Protein AF-A0A836WG53-F1 (afdb_monomer_lite)

pLDDT: mean 70.21, std 15.96, range [35.78, 92.94]

Foldseek 3Di:
DDDVLVLLLVLLVCQVVDPVCQVCVVVLCVVLVVVVFDDDHSVSVSVSLVVCSVVDDDPSSVVSSVSRDPSVVSVVVVVVVVVVVVVPDDPVRVVVVVVVVVVVLCPDPDVRPVVSVVVVVVVCVVPVVVVVPPDD

Structure (mmCIF, N/CA/C/O backbone):
data_AF-A0A836WG53-F1
#
_entry.id   AF-A0A836WG53-F1
#
loop_
_atom_site.group_PDB
_atom_site.id
_atom_site.type_symbol
_atom_site.label_atom_id
_atom_site.label_alt_id
_atom_site.label_comp_id
_atom_site.label_asym_id
_atom_site.label_entity_id
_atom_site.label_seq_id
_atom_site.pdbx_PDB_ins_code
_atom_site.Cartn_x
_atom_site.Cartn_y
_atom_site.Cartn_z
_atom_site.occupancy
_atom_site.B_iso_or_equiv
_atom_site.auth_seq_id
_atom_site.auth_comp_id
_atom_site.auth_asym_id
_atom_site.auth_atom_id
_atom_site.pdbx_PDB_model_num
ATOM 1 N N . MET A 1 1 ? 20.396 -0.822 -6.540 1.00 35.78 1 MET A N 1
ATOM 2 C CA . MET A 1 1 ? 19.125 -1.225 -7.173 1.00 35.78 1 MET A CA 1
ATOM 3 C C . MET A 1 1 ? 18.126 -1.420 -6.042 1.00 35.78 1 MET A C 1
ATOM 5 O O . MET A 1 1 ? 18.306 -2.350 -5.271 1.00 35.78 1 MET A O 1
ATOM 9 N N . ILE A 1 2 ? 17.198 -0.483 -5.826 1.00 44.75 2 ILE A N 1
ATOM 10 C CA . ILE A 1 2 ? 16.180 -0.635 -4.774 1.00 44.75 2 ILE A CA 1
ATOM 11 C C . ILE A 1 2 ? 15.059 -1.474 -5.378 1.00 44.75 2 ILE A C 1
ATOM 13 O O . ILE A 1 2 ? 14.436 -1.079 -6.360 1.00 44.75 2 ILE A O 1
ATOM 17 N N . PHE A 1 3 ? 14.879 -2.672 -4.834 1.00 65.75 3 PHE A N 1
ATOM 18 C CA . PHE A 1 3 ? 13.818 -3.591 -5.220 1.00 65.75 3 PHE A CA 1
ATOM 19 C C . PHE A 1 3 ? 12.503 -3.083 -4.623 1.00 65.75 3 PHE A C 1
ATOM 21 O O . PHE A 1 3 ? 12.497 -2.662 -3.470 1.00 65.75 3 PHE A O 1
ATOM 28 N N . LEU A 1 4 ? 11.392 -3.134 -5.367 1.00 69.12 4 LEU A N 1
ATOM 29 C CA . LEU A 1 4 ? 10.054 -2.758 -4.871 1.00 69.12 4 LEU A CA 1
ATOM 30 C C . LEU A 1 4 ? 9.734 -3.364 -3.492 1.00 69.12 4 LEU A C 1
ATOM 32 O O . LEU A 1 4 ? 9.094 -2.717 -2.673 1.00 69.12 4 LEU A O 1
ATOM 36 N N . ASN A 1 5 ? 10.265 -4.551 -3.200 1.00 75.75 5 ASN A N 1
ATOM 37 C CA . ASN A 1 5 ? 10.162 -5.203 -1.896 1.00 75.75 5 ASN A CA 1
ATOM 38 C C . ASN A 1 5 ? 10.722 -4.360 -0.741 1.00 75.75 5 ASN A C 1
ATOM 40 O O . ASN A 1 5 ? 10.133 -4.353 0.332 1.00 75.75 5 ASN A O 1
ATOM 44 N N . GLN A 1 6 ? 11.815 -3.621 -0.953 1.00 78.62 6 GLN A N 1
ATOM 45 C CA . GLN A 1 6 ? 12.353 -2.705 0.053 1.00 78.62 6 GLN A CA 1
ATOM 46 C C . GLN A 1 6 ? 11.394 -1.540 0.297 1.00 78.62 6 GLN A C 1
ATOM 48 O O . GLN A 1 6 ? 11.173 -1.168 1.438 1.00 78.62 6 GLN A O 1
ATOM 53 N N . ILE A 1 7 ? 10.767 -1.008 -0.755 1.00 79.94 7 ILE A N 1
ATOM 54 C CA . ILE A 1 7 ? 9.775 0.067 -0.618 1.00 79.94 7 ILE A CA 1
ATOM 55 C C . ILE A 1 7 ? 8.549 -0.435 0.146 1.00 79.94 7 ILE A C 1
ATOM 57 O O . ILE A 1 7 ? 8.053 0.254 1.029 1.00 79.94 7 ILE A O 1
ATOM 61 N N . TYR A 1 8 ? 8.071 -1.642 -0.156 1.00 83.25 8 TYR A N 1
ATOM 62 C CA . TYR A 1 8 ? 6.969 -2.254 0.585 1.00 83.25 8 TYR A CA 1
ATOM 63 C C . TYR A 1 8 ? 7.334 -2.514 2.045 1.00 83.25 8 TYR A C 1
ATOM 65 O O . TYR A 1 8 ? 6.522 -2.236 2.923 1.00 83.25 8 TYR A O 1
ATOM 73 N N . SER A 1 9 ? 8.559 -2.973 2.306 1.00 86.75 9 SER A N 1
ATOM 74 C CA . SER A 1 9 ? 9.077 -3.126 3.664 1.00 86.75 9 SER A CA 1
ATOM 75 C C . SER A 1 9 ? 9.108 -1.786 4.401 1.00 86.75 9 SER A C 1
ATOM 77 O O . SER A 1 9 ? 8.592 -1.707 5.507 1.00 86.75 9 SER A O 1
ATOM 79 N N . ASP A 1 10 ? 9.641 -0.726 3.789 1.00 86.81 10 ASP A N 1
ATOM 80 C CA . ASP A 1 10 ? 9.689 0.616 4.382 1.00 86.81 10 ASP A CA 1
ATOM 81 C C . ASP A 1 10 ? 8.276 1.135 4.700 1.00 86.81 10 ASP A C 1
ATOM 83 O O . ASP A 1 10 ? 8.032 1.653 5.787 1.00 86.81 10 ASP A O 1
ATOM 87 N N . ILE A 1 11 ? 7.319 0.947 3.781 1.00 87.06 11 ILE A N 1
ATOM 88 C CA . ILE A 1 11 ? 5.914 1.316 4.007 1.00 87.06 11 ILE A CA 1
ATOM 89 C C . ILE A 1 11 ? 5.361 0.587 5.234 1.00 87.06 11 ILE A C 1
ATOM 91 O O . ILE A 1 11 ? 4.694 1.224 6.044 1.00 87.06 11 ILE A O 1
ATOM 95 N N . ILE A 1 12 ? 5.628 -0.718 5.374 1.00 91.00 12 ILE A N 1
ATOM 96 C CA . ILE A 1 12 ? 5.180 -1.521 6.520 1.00 91.00 12 ILE A CA 1
ATOM 97 C C . ILE A 1 12 ? 5.798 -1.002 7.820 1.00 91.00 12 ILE A C 1
ATOM 99 O O . ILE A 1 12 ? 5.082 -0.822 8.803 1.00 91.00 12 ILE A O 1
ATOM 103 N N . GLU A 1 13 ? 7.103 -0.737 7.838 1.00 91.62 13 GLU A N 1
ATOM 104 C CA . GLU A 1 13 ? 7.796 -0.265 9.041 1.00 91.62 13 GLU A CA 1
ATOM 105 C C . GLU A 1 13 ? 7.261 1.072 9.545 1.00 91.62 13 GLU A C 1
ATOM 107 O O . GLU A 1 13 ? 7.060 1.256 10.749 1.00 91.62 13 GLU A O 1
ATOM 112 N N . GLU A 1 14 ? 6.956 1.966 8.611 1.00 90.31 14 GLU A N 1
ATOM 113 C CA . GLU A 1 14 ? 6.484 3.315 8.889 1.00 90.31 14 GLU A CA 1
ATOM 114 C C . GLU A 1 14 ? 4.961 3.382 9.161 1.00 90.31 14 GLU A C 1
ATOM 116 O O . GLU A 1 14 ? 4.447 4.462 9.455 1.00 90.31 14 GLU A O 1
ATOM 121 N N . ILE A 1 15 ? 4.221 2.256 9.123 1.00 89.81 15 ILE A N 1
ATOM 122 C CA . ILE A 1 15 ? 2.781 2.197 9.476 1.00 89.81 15 ILE A CA 1
ATOM 123 C C . ILE A 1 15 ? 2.539 2.799 10.861 1.00 89.81 15 ILE A C 1
ATOM 125 O O . ILE A 1 15 ? 1.638 3.614 11.034 1.00 89.81 15 ILE A O 1
ATOM 129 N N . SER A 1 16 ? 3.353 2.415 11.848 1.00 88.56 16 SER A N 1
ATOM 130 C CA . SER A 1 16 ? 3.202 2.870 13.236 1.00 88.56 16 SER A CA 1
ATOM 131 C C . SER A 1 16 ? 3.562 4.343 13.447 1.00 88.56 16 SER A C 1
ATOM 133 O O . SER A 1 16 ? 3.317 4.878 14.521 1.00 88.56 16 SER A O 1
ATOM 135 N N . GLU A 1 17 ? 4.159 4.994 12.449 1.00 89.19 17 GLU A N 1
ATOM 136 C CA . GLU A 1 17 ? 4.559 6.404 12.501 1.00 89.19 17 GLU A CA 1
ATOM 137 C C . GLU A 1 17 ? 3.521 7.324 11.835 1.00 89.19 17 GLU A C 1
ATOM 139 O O . GLU A 1 17 ? 3.624 8.554 11.888 1.00 89.19 17 GLU A O 1
ATOM 144 N N . ASP A 1 18 ? 2.505 6.742 11.192 1.00 86.00 18 ASP A N 1
ATOM 145 C CA . ASP A 1 18 ? 1.444 7.480 10.527 1.00 86.00 18 ASP A CA 1
ATOM 146 C C . ASP A 1 18 ? 0.396 7.983 11.530 1.00 86.00 18 ASP A C 1
ATOM 148 O O . ASP A 1 18 ? -0.539 7.275 11.899 1.00 86.00 18 ASP A O 1
ATOM 152 N N . LYS A 1 19 ? 0.521 9.255 11.922 1.00 86.94 19 LYS A N 1
ATOM 153 C CA . LYS A 1 19 ? -0.444 9.931 12.803 1.00 86.94 19 LYS A CA 1
ATOM 154 C C . LYS A 1 19 ? -1.864 9.978 12.233 1.00 86.94 19 LYS A C 1
ATOM 156 O O . LYS A 1 19 ? -2.817 9.963 13.003 1.00 86.94 19 LYS A O 1
ATOM 161 N N . ASP A 1 20 ? -2.018 10.065 10.911 1.00 84.62 20 ASP A N 1
ATOM 162 C CA . ASP A 1 20 ? -3.336 10.077 10.260 1.00 84.62 20 ASP A CA 1
ATOM 163 C C . ASP A 1 20 ? -3.977 8.689 10.366 1.00 84.62 20 ASP A C 1
ATOM 165 O O . ASP A 1 20 ? -5.154 8.564 10.707 1.00 84.62 20 ASP A O 1
ATOM 169 N N . LEU A 1 21 ? -3.181 7.637 10.159 1.00 86.38 21 LEU A N 1
ATOM 170 C CA . LEU A 1 21 ? -3.616 6.256 10.354 1.00 86.38 21 LEU A CA 1
ATOM 171 C C . LEU A 1 21 ? -3.926 5.950 11.821 1.00 86.38 21 LEU A C 1
ATOM 173 O O . LEU A 1 21 ? -4.912 5.278 12.093 1.00 86.38 21 LEU A O 1
ATOM 177 N N . GLU A 1 22 ? -3.127 6.450 12.763 1.00 89.12 22 GLU A N 1
ATOM 178 C CA . GLU A 1 22 ? -3.368 6.289 14.201 1.00 89.12 22 GLU A CA 1
ATOM 179 C C . GLU A 1 22 ? -4.688 6.952 14.622 1.00 89.12 22 GLU A C 1
ATOM 181 O O . GLU A 1 22 ? -5.524 6.325 15.271 1.00 89.12 22 GLU A O 1
ATOM 186 N N . GLN A 1 23 ? -4.929 8.190 14.178 1.00 88.81 23 GLN A N 1
ATOM 187 C CA . GLN A 1 23 ? -6.172 8.920 14.453 1.00 88.81 23 GLN A CA 1
ATOM 188 C C . GLN A 1 23 ? -7.399 8.262 13.814 1.00 88.81 23 GLN A C 1
ATOM 190 O O . GLN A 1 23 ? -8.493 8.308 14.376 1.00 88.81 23 GLN A O 1
ATOM 195 N N . ASN A 1 24 ? -7.222 7.629 12.653 1.00 87.88 24 ASN A N 1
ATOM 196 C CA . ASN A 1 24 ? -8.293 6.997 11.886 1.00 87.88 24 ASN A CA 1
ATOM 197 C C . ASN A 1 24 ? -8.223 5.463 11.915 1.00 87.88 24 ASN A C 1
ATOM 199 O O . ASN A 1 24 ? -8.753 4.805 11.013 1.00 87.88 24 ASN A O 1
ATOM 203 N N . PHE A 1 25 ? -7.601 4.881 12.946 1.00 88.69 25 PHE A N 1
ATOM 204 C CA . PHE A 1 25 ? -7.244 3.461 12.974 1.00 88.69 25 PHE A CA 1
ATOM 205 C C . PHE A 1 25 ? -8.449 2.551 12.734 1.00 88.69 25 PHE A C 1
ATOM 207 O O . PHE A 1 25 ? -8.412 1.701 11.849 1.00 88.69 25 PHE A O 1
ATOM 214 N N . ASN A 1 26 ? -9.564 2.792 13.427 1.00 88.12 26 ASN A N 1
ATOM 215 C CA . ASN A 1 26 ? -10.789 2.000 13.268 1.00 88.12 26 ASN A CA 1
ATOM 216 C C . ASN A 1 26 ? -11.352 2.061 11.837 1.00 88.12 26 ASN A C 1
ATOM 218 O O . ASN A 1 26 ? -11.809 1.056 11.298 1.00 88.12 26 ASN A O 1
ATOM 222 N N . VAL A 1 27 ? -11.294 3.231 11.194 1.00 87.62 27 VAL A N 1
ATOM 223 C CA . VAL A 1 27 ? -11.764 3.404 9.810 1.00 87.62 27 VAL A CA 1
ATOM 224 C C . VAL A 1 27 ? -10.860 2.645 8.844 1.00 87.62 27 VAL A C 1
ATOM 226 O O . VAL A 1 27 ? -11.355 1.987 7.929 1.00 87.62 27 VAL A O 1
ATOM 229 N N . ALA A 1 28 ? -9.544 2.708 9.049 1.00 86.00 28 ALA A N 1
ATOM 230 C CA . ALA A 1 28 ? -8.590 1.943 8.260 1.00 86.00 28 ALA A CA 1
ATOM 231 C C . ALA A 1 28 ? -8.786 0.432 8.447 1.00 86.00 28 ALA A C 1
ATOM 233 O O . ALA A 1 28 ? -8.851 -0.287 7.456 1.00 86.00 28 ALA A O 1
ATOM 234 N N . CYS A 1 29 ? -8.990 -0.030 9.682 1.00 85.88 29 CYS A N 1
ATOM 235 C CA . CYS A 1 29 ? -9.274 -1.428 10.007 1.00 85.88 29 CYS A CA 1
ATOM 236 C C . CYS A 1 29 ? -10.518 -1.948 9.277 1.00 85.88 29 CYS A C 1
ATOM 238 O O . CYS A 1 29 ? -10.467 -2.993 8.636 1.00 85.88 29 CYS A O 1
ATOM 240 N N . ASN A 1 30 ? -11.608 -1.178 9.270 1.00 84.75 30 ASN A N 1
ATOM 241 C CA . ASN A 1 30 ? -12.828 -1.551 8.548 1.00 84.75 30 ASN A CA 1
ATOM 242 C C . ASN A 1 30 ? -12.600 -1.696 7.036 1.00 84.75 30 ASN A C 1
ATOM 244 O O . ASN A 1 30 ? -13.214 -2.541 6.390 1.00 84.75 30 ASN A O 1
ATOM 248 N N . ARG A 1 31 ? -11.709 -0.884 6.451 1.00 82.69 31 ARG A N 1
ATOM 249 C CA . ARG A 1 31 ? -11.382 -0.976 5.019 1.00 82.69 31 ARG A CA 1
ATOM 250 C C . ARG A 1 31 ? -10.612 -2.242 4.675 1.00 82.69 31 ARG A C 1
ATOM 252 O O . ARG A 1 31 ? -10.636 -2.626 3.514 1.00 82.69 31 ARG A O 1
ATOM 259 N N . ILE A 1 32 ? -9.923 -2.851 5.637 1.00 85.06 32 ILE A N 1
ATOM 260 C CA . ILE A 1 32 ? -8.995 -3.964 5.405 1.00 85.06 32 ILE A CA 1
ATOM 261 C C . ILE A 1 32 ? -9.436 -5.270 6.069 1.00 85.06 32 ILE A C 1
ATOM 263 O O . ILE A 1 32 ? -8.735 -6.270 5.942 1.00 85.06 32 ILE A O 1
ATOM 267 N N . ASP A 1 33 ? -10.597 -5.278 6.726 1.00 84.06 33 ASP A N 1
ATOM 268 C CA . ASP A 1 33 ? -11.173 -6.427 7.439 1.00 84.06 33 ASP A CA 1
ATOM 269 C C . ASP A 1 33 ? -11.213 -7.699 6.571 1.00 84.06 33 ASP A C 1
ATOM 271 O O . ASP A 1 33 ? -10.897 -8.805 7.006 1.00 84.06 33 ASP A O 1
ATOM 275 N N . PHE A 1 34 ? -11.431 -7.522 5.264 1.00 82.31 34 PHE A N 1
ATOM 276 C CA . PHE A 1 34 ? -11.404 -8.587 4.261 1.00 82.31 34 PHE A CA 1
ATOM 277 C C . PHE A 1 34 ? -10.066 -9.359 4.165 1.00 82.31 34 PHE A C 1
ATOM 279 O O . PHE A 1 34 ? -9.988 -10.373 3.452 1.00 82.31 34 PHE A O 1
ATOM 286 N N . LEU A 1 35 ? -8.977 -8.852 4.758 1.00 81.12 35 LEU A N 1
ATOM 287 C CA . LEU A 1 35 ? -7.681 -9.532 4.816 1.00 81.12 35 LEU A CA 1
ATOM 288 C C . LEU A 1 35 ? -7.608 -10.596 5.915 1.00 81.12 35 LEU A C 1
ATOM 290 O O . LEU A 1 35 ? -6.682 -11.412 5.847 1.00 81.12 35 LEU A O 1
ATOM 294 N N . GLY A 1 36 ? -8.532 -10.583 6.884 1.00 83.12 36 GLY A N 1
ATOM 295 C CA . GLY A 1 36 ? -8.554 -11.517 8.011 1.00 83.12 36 GLY A CA 1
ATOM 296 C C . GLY A 1 36 ? -7.296 -11.446 8.878 1.00 83.12 36 GLY A C 1
ATOM 297 O O . GLY A 1 36 ? -6.792 -12.480 9.309 1.00 83.12 36 GLY A O 1
ATOM 298 N N . LEU A 1 37 ? -6.725 -10.250 9.052 1.00 84.25 37 LEU A N 1
ATOM 299 C CA . LEU A 1 37 ? -5.564 -10.047 9.919 1.00 84.25 37 LEU A CA 1
ATOM 300 C C . LEU A 1 37 ? -6.028 -9.847 11.364 1.00 84.25 37 LEU A C 1
ATOM 302 O O . LEU A 1 37 ? -6.996 -9.133 11.609 1.00 84.25 37 LEU A O 1
ATOM 306 N N . ASN A 1 38 ? -5.298 -10.426 12.314 1.00 83.44 38 ASN A N 1
ATOM 307 C CA . ASN A 1 38 ? -5.530 -10.1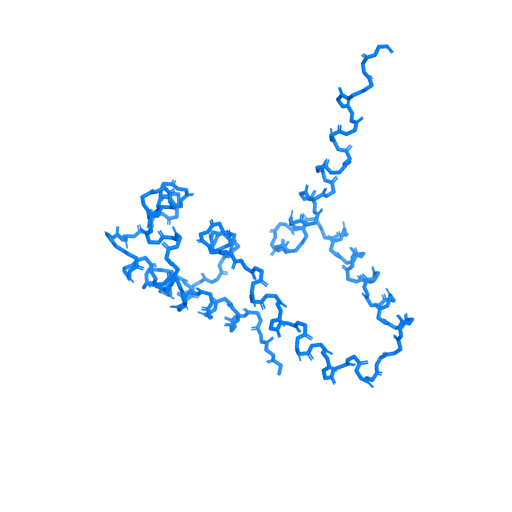88 13.735 1.00 83.44 38 ASN A CA 1
ATOM 308 C C . ASN A 1 38 ? -4.721 -8.970 14.188 1.00 83.44 38 ASN A C 1
ATOM 310 O O . ASN A 1 38 ? -3.492 -8.988 14.127 1.00 83.44 38 ASN A O 1
ATOM 314 N N . TYR A 1 39 ? -5.405 -7.925 14.645 1.00 86.75 39 TYR A N 1
ATOM 315 C CA . TYR A 1 39 ? -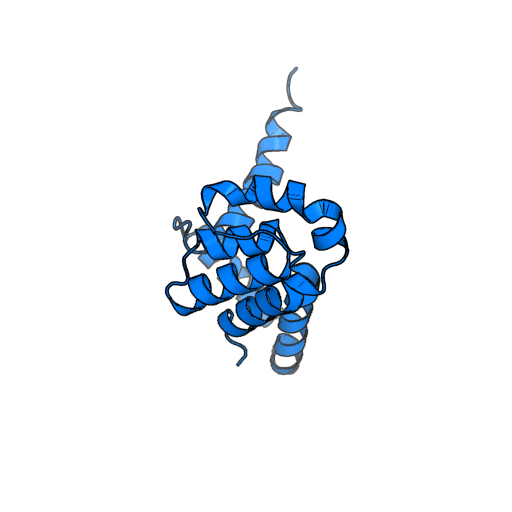4.789 -6.731 15.214 1.00 86.75 39 TYR A CA 1
ATOM 316 C C . TYR A 1 39 ? -5.751 -6.032 16.182 1.00 86.75 39 TYR A C 1
ATOM 318 O O . TYR A 1 39 ? -6.961 -6.014 15.972 1.00 86.75 39 TYR A O 1
ATOM 326 N N . SER A 1 40 ? -5.196 -5.414 17.220 1.00 85.81 40 SER A N 1
ATOM 327 C CA . SER A 1 40 ? -5.934 -4.623 18.220 1.00 85.81 40 SER A CA 1
ATOM 328 C C . SER A 1 40 ? -5.432 -3.178 18.298 1.00 85.81 40 SER A C 1
ATOM 330 O O . SER A 1 40 ? -6.081 -2.319 18.887 1.00 85.81 40 SER A O 1
ATOM 332 N N . ASN A 1 41 ? -4.261 -2.901 17.719 1.00 89.75 41 ASN A N 1
ATOM 333 C CA . ASN A 1 41 ? -3.631 -1.584 17.664 1.00 89.75 41 ASN A CA 1
ATOM 334 C C . ASN A 1 41 ? -2.696 -1.477 16.446 1.00 89.75 41 ASN A C 1
ATOM 336 O O . ASN A 1 41 ? -2.435 -2.460 15.750 1.00 89.75 41 ASN A O 1
ATOM 340 N N . ILE A 1 42 ? -2.171 -0.276 16.196 1.00 90.25 42 ILE A N 1
ATOM 341 C CA . ILE A 1 42 ? -1.347 0.025 15.017 1.00 90.25 42 ILE A CA 1
ATOM 342 C C . ILE A 1 42 ? -0.027 -0.763 14.963 1.00 90.25 42 ILE A C 1
ATOM 344 O O . ILE A 1 42 ? 0.449 -1.100 13.879 1.00 90.25 42 ILE A O 1
ATOM 348 N N . ASN A 1 43 ? 0.544 -1.123 16.117 1.00 91.75 43 ASN A N 1
ATOM 349 C CA . ASN A 1 43 ? 1.762 -1.933 16.174 1.00 91.75 43 ASN A CA 1
ATOM 350 C C . ASN A 1 43 ? 1.477 -3.396 15.831 1.00 91.75 43 ASN A C 1
ATOM 352 O O . ASN A 1 43 ? 2.237 -4.015 15.088 1.00 91.75 43 ASN A O 1
ATOM 356 N N . GLU A 1 44 ? 0.366 -3.939 16.324 1.00 92.75 44 GLU A N 1
ATOM 357 C CA . GLU A 1 44 ? -0.100 -5.271 15.939 1.00 92.75 44 GLU A CA 1
ATOM 358 C C . GLU A 1 44 ? -0.458 -5.327 14.453 1.00 92.75 44 GLU A C 1
ATOM 360 O O . GLU A 1 44 ? -0.085 -6.283 13.777 1.00 92.75 44 GLU A O 1
ATOM 365 N N . LEU A 1 45 ? -1.076 -4.269 13.916 1.00 91.12 45 LEU A N 1
ATOM 366 C CA . LEU A 1 45 ? -1.351 -4.150 12.486 1.00 91.12 45 LEU A CA 1
ATOM 367 C C . LEU A 1 45 ? -0.060 -4.218 11.661 1.00 91.12 45 LEU A C 1
ATOM 369 O O . LEU A 1 45 ? 0.028 -5.004 10.717 1.00 91.12 45 LEU A O 1
ATOM 373 N N . LYS A 1 46 ? 0.960 -3.435 12.037 1.00 92.62 46 LYS A N 1
ATOM 374 C CA . LYS A 1 46 ? 2.283 -3.482 11.400 1.00 92.62 46 LYS A CA 1
ATOM 375 C C . LYS A 1 46 ? 2.863 -4.895 11.416 1.00 92.62 46 LYS A C 1
ATOM 377 O O . LYS A 1 46 ? 3.303 -5.387 10.378 1.00 92.62 46 LYS A O 1
ATOM 382 N N . ASN A 1 47 ? 2.854 -5.552 12.574 1.00 92.94 47 ASN A N 1
ATOM 383 C CA . ASN A 1 47 ? 3.398 -6.900 12.713 1.00 92.94 47 ASN A CA 1
ATOM 384 C C . ASN A 1 47 ? 2.645 -7.907 11.833 1.00 92.94 47 ASN A C 1
ATOM 386 O O . ASN A 1 47 ? 3.286 -8.688 11.137 1.00 92.94 47 ASN A O 1
ATOM 390 N N . ALA A 1 48 ? 1.313 -7.829 11.779 1.00 91.12 48 ALA A N 1
ATOM 391 C CA . ALA A 1 48 ? 0.491 -8.686 10.928 1.00 91.12 48 ALA A CA 1
ATOM 392 C C . ALA A 1 48 ? 0.797 -8.487 9.430 1.00 91.12 48 ALA A C 1
ATOM 394 O O . ALA A 1 48 ? 0.916 -9.457 8.677 1.00 91.12 48 ALA A O 1
ATOM 395 N N . PHE A 1 49 ? 0.984 -7.237 8.988 1.00 90.62 49 PHE A N 1
ATOM 396 C CA . PHE A 1 49 ? 1.423 -6.937 7.622 1.00 90.62 49 PHE A CA 1
ATOM 397 C C . PHE A 1 49 ? 2.826 -7.476 7.336 1.00 90.62 49 PHE A C 1
ATOM 399 O O . PHE A 1 49 ? 3.033 -8.079 6.283 1.00 90.62 49 PHE A O 1
ATOM 406 N N . ARG A 1 50 ? 3.771 -7.302 8.266 1.00 91.75 50 ARG A N 1
ATOM 407 C CA . ARG A 1 50 ? 5.145 -7.807 8.142 1.00 91.75 50 ARG A CA 1
ATOM 408 C C . ARG A 1 50 ? 5.175 -9.332 8.038 1.00 91.75 50 ARG A C 1
ATOM 410 O O . ARG A 1 50 ? 5.844 -9.870 7.160 1.00 91.75 50 ARG A O 1
ATOM 417 N N . GLU A 1 51 ? 4.444 -10.034 8.901 1.00 90.94 51 GLU A N 1
ATOM 418 C CA . GLU A 1 51 ? 4.357 -11.495 8.857 1.00 90.94 51 GLU A CA 1
ATOM 419 C C . GLU A 1 51 ? 3.785 -11.976 7.526 1.00 90.94 51 GLU A C 1
ATOM 421 O O . GLU A 1 51 ? 4.373 -12.851 6.888 1.00 90.94 51 GLU A O 1
ATOM 426 N N . LYS A 1 52 ? 2.682 -11.375 7.068 1.00 88.19 52 LYS A N 1
ATOM 427 C CA . LYS A 1 52 ? 2.058 -11.748 5.796 1.00 88.19 52 LYS A CA 1
ATOM 428 C C . LYS A 1 52 ? 2.974 -11.455 4.608 1.00 88.19 52 LYS A C 1
ATOM 430 O O . LYS A 1 52 ? 3.120 -12.313 3.746 1.00 88.19 52 LYS A O 1
ATOM 435 N N . PHE A 1 53 ? 3.653 -10.308 4.614 1.00 88.19 53 PHE A N 1
ATOM 436 C CA . PHE A 1 53 ? 4.634 -9.921 3.598 1.00 88.19 53 PHE A CA 1
ATOM 437 C C . PHE A 1 53 ? 5.798 -10.916 3.498 1.00 88.19 53 PHE A C 1
ATOM 439 O O . PHE A 1 53 ? 6.167 -11.315 2.396 1.00 88.19 53 PHE A O 1
ATOM 446 N N . ASN A 1 54 ? 6.336 -11.360 4.639 1.00 86.00 54 ASN A N 1
ATOM 447 C CA . ASN A 1 54 ? 7.449 -12.312 4.684 1.00 86.00 54 ASN A CA 1
ATOM 448 C C . ASN A 1 54 ? 7.061 -13.721 4.213 1.00 86.00 54 ASN A C 1
ATOM 450 O O . ASN A 1 54 ? 7.906 -14.433 3.673 1.00 86.00 54 ASN A O 1
ATOM 454 N N . HIS A 1 55 ? 5.808 -14.136 4.419 1.00 83.75 55 HIS A N 1
ATOM 455 C CA . HIS A 1 55 ? 5.326 -15.447 3.978 1.00 83.75 55 HIS A CA 1
ATOM 456 C C . HIS A 1 55 ? 4.907 -15.450 2.508 1.00 83.75 55 HIS A C 1
ATOM 458 O O . HIS A 1 55 ? 5.251 -16.371 1.767 1.00 83.75 55 HIS A O 1
ATOM 464 N N . HIS A 1 56 ? 4.129 -14.452 2.085 1.00 78.25 56 HIS A N 1
ATOM 465 C CA . HIS A 1 56 ? 3.606 -14.382 0.731 1.00 78.25 56 HIS A CA 1
ATOM 466 C C . HIS A 1 56 ? 3.236 -12.950 0.341 1.00 78.25 56 HIS A C 1
ATOM 468 O O . HIS A 1 56 ? 2.281 -12.362 0.853 1.00 78.25 56 HIS A O 1
ATOM 474 N N . LEU A 1 57 ? 3.970 -12.411 -0.631 1.00 72.81 57 LEU A N 1
ATOM 475 C CA . LEU A 1 57 ? 3.607 -11.165 -1.286 1.00 72.81 57 LEU A CA 1
ATOM 476 C C . LEU A 1 57 ? 2.510 -11.438 -2.320 1.00 72.81 57 LEU A C 1
ATOM 478 O O . LEU A 1 57 ? 2.803 -11.916 -3.416 1.00 72.81 57 LEU A O 1
ATOM 482 N N . ASP A 1 58 ? 1.262 -11.132 -1.969 1.00 76.75 58 ASP A N 1
ATOM 483 C CA . ASP A 1 58 ? 0.144 -11.134 -2.912 1.00 76.75 58 ASP A CA 1
ATOM 484 C C . ASP A 1 58 ? -0.295 -9.708 -3.280 1.0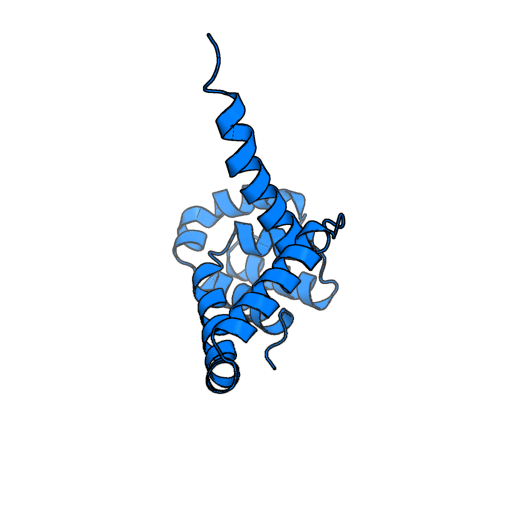0 76.75 58 ASP A C 1
ATOM 486 O O . ASP A 1 58 ? -0.066 -8.728 -2.560 1.00 76.75 58 ASP A O 1
ATOM 490 N N . ASP A 1 59 ? -0.966 -9.583 -4.425 1.00 73.19 59 ASP A N 1
ATOM 491 C CA . ASP A 1 59 ? -1.456 -8.292 -4.905 1.00 73.19 59 ASP A CA 1
ATOM 492 C C . ASP A 1 59 ? -2.408 -7.612 -3.917 1.00 73.19 59 ASP A C 1
ATOM 494 O O . ASP A 1 59 ? -2.558 -6.386 -3.873 1.00 73.19 59 ASP A O 1
ATOM 498 N N . LYS A 1 60 ? -3.147 -8.426 -3.170 1.00 74.88 60 LYS A N 1
ATOM 499 C CA . LYS A 1 60 ? -4.187 -7.968 -2.265 1.00 74.88 60 LYS A CA 1
ATOM 500 C C . LYS A 1 60 ? -3.542 -7.234 -1.089 1.00 74.88 60 LYS A C 1
ATOM 502 O O . LYS A 1 60 ? -4.013 -6.160 -0.719 1.00 74.88 60 LYS A O 1
ATOM 507 N N . LEU A 1 61 ? -2.422 -7.736 -0.579 1.00 79.06 61 LEU A N 1
ATOM 508 C CA . LEU A 1 61 ? -1.596 -7.129 0.453 1.00 79.06 61 LEU A CA 1
ATOM 509 C C . LEU A 1 61 ? -1.013 -5.795 -0.019 1.00 79.06 61 LEU A C 1
ATOM 511 O O . LEU A 1 61 ? -1.165 -4.795 0.678 1.00 79.06 61 LEU A O 1
ATOM 515 N N . ILE A 1 62 ? -0.438 -5.749 -1.226 1.00 79.44 62 ILE A N 1
ATOM 516 C CA . ILE A 1 62 ? 0.138 -4.516 -1.794 1.00 79.44 62 ILE A CA 1
ATOM 517 C C . ILE A 1 62 ? -0.939 -3.443 -1.985 1.00 79.44 62 ILE A C 1
ATOM 519 O O . ILE A 1 62 ? -0.767 -2.299 -1.564 1.00 79.44 62 ILE A O 1
ATOM 523 N N . LYS A 1 63 ? -2.088 -3.804 -2.573 1.00 75.19 63 LYS A N 1
ATOM 524 C CA . LYS A 1 63 ? -3.223 -2.878 -2.736 1.00 75.19 63 LYS A CA 1
ATOM 525 C C . LYS A 1 63 ? -3.709 -2.361 -1.385 1.00 75.19 63 LYS A C 1
ATOM 527 O O . LYS A 1 63 ? -4.044 -1.187 -1.269 1.00 75.19 63 LYS A O 1
ATOM 532 N N . THR A 1 64 ? -3.711 -3.215 -0.366 1.00 81.00 64 THR A N 1
ATOM 533 C CA . THR A 1 64 ? -4.135 -2.820 0.976 1.00 81.00 64 THR A CA 1
ATOM 534 C C . THR A 1 64 ? -3.137 -1.879 1.643 1.00 81.00 64 THR A C 1
ATOM 536 O O . THR A 1 64 ? -3.564 -0.878 2.211 1.00 81.00 64 THR A O 1
ATOM 539 N N . LEU A 1 65 ? -1.827 -2.117 1.511 1.00 83.19 65 LEU A N 1
ATOM 540 C CA . LEU A 1 65 ? -0.796 -1.185 1.988 1.00 83.19 65 LEU A CA 1
ATOM 541 C C . LEU A 1 65 ? -1.018 0.224 1.430 1.00 83.19 65 LEU A C 1
ATOM 543 O O . LEU A 1 65 ? -0.926 1.212 2.155 1.00 83.19 65 LEU A O 1
ATOM 547 N N . PHE A 1 66 ? -1.403 0.312 0.157 1.00 79.06 66 PHE A N 1
ATOM 548 C CA . PHE A 1 66 ? -1.691 1.584 -0.503 1.00 79.06 66 PHE A CA 1
ATOM 549 C C . PHE A 1 66 ? -3.012 2.233 -0.059 1.00 79.06 66 PHE A C 1
ATOM 551 O O . PHE A 1 66 ? -3.193 3.433 -0.257 1.00 79.06 66 PHE A O 1
ATOM 558 N N . LEU A 1 67 ? -3.932 1.470 0.540 1.00 75.44 67 LEU A N 1
ATOM 559 C CA . LEU A 1 67 ? -5.183 1.987 1.104 1.00 75.44 67 LEU A CA 1
ATOM 560 C C . LEU A 1 67 ? -5.006 2.565 2.512 1.00 75.44 67 LEU A C 1
ATOM 562 O O . LEU A 1 67 ? -5.775 3.448 2.896 1.00 75.44 67 LEU A O 1
ATOM 566 N N . ILE A 1 68 ? -4.031 2.065 3.276 1.00 79.25 68 ILE A N 1
ATOM 567 C CA . ILE A 1 68 ? -3.800 2.486 4.667 1.00 79.25 68 ILE A CA 1
ATOM 568 C C . ILE A 1 68 ? -2.680 3.515 4.815 1.00 79.25 68 ILE A C 1
ATOM 570 O O . ILE A 1 68 ? -2.689 4.265 5.785 1.00 79.25 68 ILE A O 1
ATOM 574 N N . ARG A 1 69 ? -1.748 3.593 3.856 1.00 79.00 69 ARG A N 1
ATOM 575 C CA . ARG A 1 69 ? -0.620 4.528 3.894 1.00 79.00 69 ARG A CA 1
ATOM 576 C C . ARG A 1 69 ? -0.537 5.330 2.603 1.00 79.00 69 ARG A C 1
ATOM 578 O O . ARG A 1 69 ? -0.615 4.796 1.497 1.00 79.00 69 ARG A O 1
ATOM 585 N N . LYS A 1 70 ? -0.310 6.638 2.734 1.00 71.50 70 LYS A N 1
ATOM 586 C CA . LYS A 1 70 ? -0.029 7.502 1.581 1.00 71.50 70 LYS A CA 1
ATOM 587 C C . LYS A 1 70 ? 1.322 7.118 0.991 1.00 71.50 70 LYS A C 1
ATOM 589 O O . LYS A 1 70 ? 2.359 7.347 1.596 1.00 71.50 70 LYS A O 1
ATOM 594 N N . VAL A 1 71 ? 1.304 6.584 -0.224 1.00 68.50 71 VAL A N 1
ATOM 595 C CA . VAL A 1 71 ? 2.507 6.090 -0.914 1.00 68.50 71 VAL A CA 1
ATOM 596 C C . VAL A 1 71 ? 3.333 7.183 -1.598 1.00 68.50 71 VAL A C 1
ATOM 598 O O . VAL A 1 71 ? 4.485 6.956 -1.953 1.00 68.50 71 VAL A O 1
ATOM 601 N N . LYS A 1 72 ? 2.769 8.392 -1.746 1.00 64.56 72 LYS A N 1
ATOM 602 C CA . LYS A 1 72 ? 3.413 9.543 -2.404 1.00 64.56 72 LYS A CA 1
ATOM 603 C C . LYS A 1 72 ? 4.840 9.844 -1.902 1.00 64.56 72 LYS A C 1
ATOM 605 O O . LYS A 1 72 ? 5.714 9.952 -2.757 1.00 64.56 72 LYS A O 1
ATOM 610 N N . PRO A 1 73 ? 5.118 9.895 -0.585 1.00 69.50 73 PRO A N 1
ATOM 611 C CA . PRO A 1 73 ? 6.469 10.161 -0.077 1.00 69.50 73 PRO A CA 1
ATOM 612 C C . PRO A 1 73 ? 7.498 9.083 -0.458 1.00 69.50 73 PRO A C 1
ATOM 614 O O . PRO A 1 73 ? 8.684 9.362 -0.588 1.00 69.50 73 PRO A O 1
ATOM 617 N N . TYR A 1 74 ? 7.058 7.843 -0.679 1.00 68.81 74 TYR A N 1
ATOM 618 C CA . TYR A 1 74 ? 7.937 6.737 -1.064 1.00 68.81 74 TYR A CA 1
ATOM 619 C C . TYR A 1 74 ? 8.238 6.743 -2.566 1.00 68.81 74 TYR A C 1
ATOM 621 O O . TYR A 1 74 ? 9.314 6.316 -2.979 1.00 68.81 74 TYR A O 1
ATOM 629 N N . TRP A 1 75 ? 7.332 7.277 -3.391 1.00 64.25 75 TRP A N 1
ATOM 630 C CA . TRP A 1 75 ? 7.578 7.460 -4.825 1.00 64.25 75 TRP A CA 1
ATOM 631 C C . TRP A 1 75 ? 8.689 8.480 -5.098 1.00 64.25 75 TRP A C 1
ATOM 633 O O . TRP A 1 75 ? 9.462 8.310 -6.039 1.00 64.25 75 TRP A O 1
ATOM 643 N N . GLU A 1 76 ? 8.847 9.486 -4.238 1.00 61.38 76 GLU A N 1
ATOM 644 C CA . GLU A 1 76 ? 9.956 10.444 -4.327 1.00 61.38 76 GLU A CA 1
ATOM 645 C C . GLU A 1 76 ? 11.320 9.761 -4.133 1.00 61.38 76 GLU A C 1
ATOM 647 O O . GLU A 1 76 ? 12.280 10.127 -4.818 1.00 61.38 76 GLU A O 1
ATOM 652 N N . LYS A 1 77 ? 11.389 8.700 -3.306 1.00 60.12 77 LYS A N 1
ATOM 653 C CA . LYS A 1 77 ? 12.583 7.841 -3.167 1.00 60.12 77 LYS A CA 1
ATOM 654 C C . LYS A 1 77 ? 12.915 7.115 -4.479 1.00 60.12 77 LYS A C 1
ATOM 656 O O . LYS A 1 77 ? 14.087 6.896 -4.770 1.00 60.12 77 LYS A O 1
ATOM 661 N N . ILE A 1 78 ? 11.917 6.779 -5.305 1.00 56.78 78 ILE A N 1
ATOM 662 C CA . ILE A 1 78 ? 12.152 6.211 -6.647 1.00 56.78 78 ILE A CA 1
ATOM 663 C C . ILE A 1 78 ? 12.763 7.261 -7.576 1.00 56.78 78 ILE A C 1
ATOM 665 O O . ILE A 1 78 ? 13.758 6.984 -8.245 1.00 56.78 78 ILE A O 1
ATOM 669 N N . HIS A 1 79 ? 12.237 8.488 -7.567 1.00 48.84 79 HIS A N 1
ATOM 670 C CA . HIS A 1 79 ? 12.778 9.590 -8.370 1.00 48.84 79 HIS A CA 1
ATOM 671 C C . HIS A 1 79 ? 14.217 9.977 -7.989 1.00 48.84 79 HIS A C 1
ATOM 673 O O . HIS A 1 79 ? 15.012 10.329 -8.860 1.00 48.84 79 HIS A O 1
ATOM 679 N N . THR A 1 80 ? 14.600 9.866 -6.713 1.00 48.47 80 THR A N 1
ATOM 680 C CA . THR A 1 80 ? 15.993 10.112 -6.284 1.00 48.47 80 THR A CA 1
ATOM 681 C C . THR A 1 80 ? 16.967 9.035 -6.772 1.00 48.47 80 THR A C 1
ATOM 683 O O . THR A 1 80 ? 18.164 9.280 -6.889 1.00 48.47 80 THR A O 1
ATOM 686 N N . ILE A 1 81 ? 16.478 7.832 -7.075 1.00 46.47 81 ILE A N 1
ATOM 687 C CA . ILE A 1 81 ? 17.277 6.765 -7.692 1.00 46.47 81 ILE A CA 1
ATOM 688 C C . ILE A 1 81 ? 17.355 6.983 -9.199 1.00 46.47 81 ILE A C 1
ATOM 690 O O . ILE A 1 81 ? 18.423 6.813 -9.788 1.00 46.47 81 ILE A O 1
ATOM 694 N N . GLU A 1 82 ? 16.248 7.411 -9.813 1.00 46.34 82 GLU A N 1
A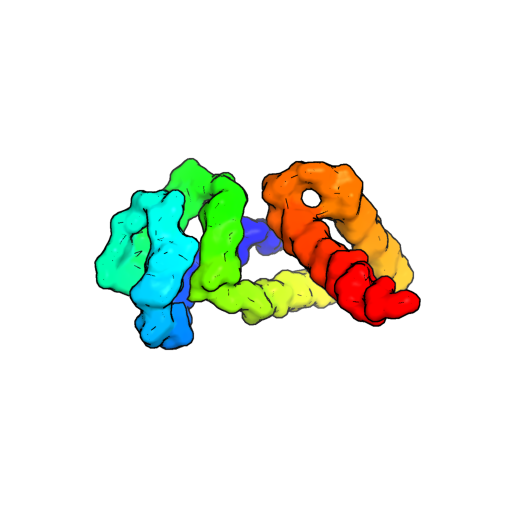TOM 695 C CA . GLU A 1 82 ? 16.244 7.827 -11.210 1.00 46.34 82 GLU A CA 1
ATOM 696 C C . GLU A 1 82 ? 17.242 8.947 -11.458 1.00 46.34 82 GLU A C 1
ATOM 698 O O . GLU A 1 82 ? 17.903 8.866 -12.478 1.00 46.34 82 GLU A O 1
ATOM 703 N N . SER A 1 83 ? 17.455 9.912 -10.551 1.00 46.75 83 SER A N 1
ATOM 704 C CA . SER A 1 83 ? 18.418 11.005 -10.784 1.00 46.75 83 SER A CA 1
ATOM 705 C C . SER A 1 83 ? 19.831 10.500 -11.118 1.00 46.75 83 SER A C 1
ATOM 707 O O . SER A 1 83 ? 20.441 11.004 -12.052 1.00 46.75 83 SER A O 1
ATOM 709 N N . LYS A 1 84 ? 20.298 9.411 -10.485 1.00 47.53 84 LYS A N 1
ATOM 710 C CA . LYS A 1 84 ? 21.593 8.768 -10.808 1.00 47.53 84 LYS A CA 1
ATOM 711 C C . LYS A 1 84 ? 21.639 8.100 -12.188 1.00 47.53 84 LYS A C 1
ATOM 713 O O . LYS A 1 84 ? 22.713 7.776 -12.678 1.00 47.53 84 LYS A O 1
ATOM 718 N N . THR A 1 85 ? 20.480 7.854 -12.787 1.00 51.38 85 THR A N 1
ATOM 719 C CA . THR A 1 85 ? 20.305 7.257 -14.123 1.00 51.38 85 THR A CA 1
ATOM 720 C C . THR A 1 85 ? 19.943 8.324 -15.167 1.00 51.38 85 THR A C 1
ATOM 722 O O . THR A 1 85 ? 20.286 8.192 -16.337 1.00 51.38 85 THR A O 1
ATOM 725 N N . LYS A 1 86 ? 19.276 9.400 -14.735 1.00 47.19 86 LYS A N 1
ATOM 726 C CA . LYS A 1 86 ? 18.792 10.539 -15.522 1.00 47.19 86 LYS A CA 1
ATOM 727 C C . LYS A 1 86 ? 19.939 11.438 -15.967 1.00 47.19 86 LYS A C 1
ATOM 729 O O . LYS A 1 86 ? 19.899 11.938 -17.082 1.00 47.19 86 LYS A O 1
ATOM 734 N N . ASP A 1 87 ? 20.998 11.529 -15.161 1.00 56.22 87 ASP A N 1
ATOM 735 C CA . ASP A 1 87 ? 22.249 12.209 -15.526 1.00 56.22 87 ASP A CA 1
ATOM 736 C C . ASP A 1 87 ? 22.930 11.594 -16.771 1.00 56.22 87 ASP A C 1
ATOM 738 O O . ASP A 1 87 ? 23.882 12.162 -17.308 1.00 56.22 87 ASP A O 1
ATOM 742 N N . HIS A 1 88 ? 22.474 10.425 -17.241 1.00 54.72 88 HIS A N 1
ATOM 743 C CA . HIS A 1 88 ? 23.010 9.712 -18.406 1.00 54.72 88 HIS A CA 1
ATOM 744 C C . HIS A 1 88 ? 21.977 9.461 -19.514 1.00 54.72 88 HIS A C 1
ATOM 746 O O . HIS A 1 88 ? 22.310 8.818 -20.507 1.00 54.72 88 HIS A O 1
ATOM 752 N N . LEU A 1 89 ? 20.744 9.953 -19.367 1.00 61.19 89 LEU A N 1
ATOM 753 C CA . LEU A 1 89 ? 19.673 9.771 -20.347 1.00 61.19 89 LEU A CA 1
ATOM 754 C C . LEU A 1 89 ? 19.220 11.130 -20.876 1.00 61.19 89 LEU A C 1
ATOM 756 O O . LEU A 1 89 ? 18.849 12.018 -20.112 1.00 61.19 89 LEU A O 1
ATOM 760 N N . SER A 1 90 ? 19.209 11.284 -22.196 1.00 74.94 90 SER A N 1
ATOM 761 C CA . SER A 1 90 ? 18.612 12.458 -22.835 1.00 74.94 90 SER A CA 1
ATOM 762 C C . SER A 1 90 ? 17.092 12.495 -22.620 1.00 74.94 90 SER A C 1
ATOM 764 O O . SER A 1 90 ? 16.448 11.456 -22.458 1.00 74.94 90 SER A O 1
ATOM 766 N N . GLU A 1 91 ? 16.480 13.685 -22.687 1.00 69.31 91 GLU A N 1
ATOM 767 C CA . GLU A 1 91 ? 15.015 13.845 -22.587 1.00 69.31 91 GLU A CA 1
ATOM 768 C C . GLU A 1 91 ? 14.258 12.930 -23.561 1.00 69.31 91 GLU A C 1
ATOM 770 O O . GLU A 1 91 ? 13.257 12.318 -23.198 1.00 69.31 91 GLU A O 1
ATOM 775 N N . LYS A 1 92 ? 14.795 12.747 -24.772 1.00 68.19 92 LYS A N 1
ATOM 776 C CA . LYS A 1 92 ? 14.221 11.875 -25.803 1.00 68.19 92 LYS A CA 1
ATOM 777 C C . LYS A 1 92 ? 14.244 10.394 -25.412 1.00 68.19 92 LYS A C 1
ATOM 779 O O . LYS A 1 92 ? 13.339 9.638 -25.765 1.00 68.19 92 LYS A O 1
ATOM 784 N N . GLU A 1 93 ? 15.273 9.953 -24.695 1.00 62.56 93 GLU A N 1
ATOM 785 C CA . GLU A 1 93 ? 15.367 8.580 -24.192 1.00 62.56 93 GLU A CA 1
ATOM 786 C C . GLU A 1 93 ? 14.419 8.354 -23.019 1.00 62.56 93 GLU A C 1
ATOM 788 O O . GLU A 1 93 ? 13.773 7.307 -22.958 1.00 62.56 93 GLU A O 1
ATOM 793 N N . ILE A 1 94 ? 14.275 9.352 -22.145 1.00 65.50 94 ILE A N 1
ATOM 794 C CA . ILE A 1 94 ? 13.304 9.340 -21.045 1.00 65.50 94 ILE A CA 1
ATOM 795 C C . ILE A 1 94 ? 11.882 9.254 -21.603 1.00 65.50 94 ILE A C 1
ATOM 797 O O . ILE A 1 94 ? 11.092 8.423 -21.153 1.00 65.50 94 ILE A O 1
ATOM 801 N N . GLU A 1 95 ? 11.561 10.055 -22.618 1.00 63.56 95 GLU A N 1
ATOM 802 C CA . GLU A 1 95 ? 10.254 10.050 -23.274 1.00 63.56 95 GLU A CA 1
ATOM 803 C C . GLU A 1 95 ? 9.974 8.694 -23.942 1.00 63.56 95 GLU A C 1
ATOM 805 O O . GLU A 1 95 ? 8.912 8.103 -23.737 1.00 63.56 95 GLU A O 1
ATOM 810 N N . ARG A 1 96 ? 10.961 8.122 -24.649 1.00 67.75 96 ARG A N 1
ATOM 811 C CA . ARG A 1 96 ? 10.839 6.792 -25.269 1.00 67.75 96 ARG A CA 1
ATOM 812 C C . ARG A 1 96 ? 10.640 5.680 -24.240 1.00 67.75 96 ARG A C 1
ATOM 814 O O . ARG A 1 96 ? 9.825 4.784 -24.453 1.00 67.75 96 ARG A O 1
ATOM 821 N N . LEU A 1 97 ? 11.390 5.710 -23.139 1.00 61.75 97 LEU A N 1
ATOM 822 C CA . LEU A 1 97 ? 11.252 4.748 -22.044 1.00 61.75 97 LEU A CA 1
ATOM 823 C C . LEU A 1 97 ? 9.882 4.873 -21.378 1.00 61.75 97 LEU A C 1
ATOM 825 O O . LEU A 1 97 ? 9.221 3.860 -21.167 1.00 61.75 97 LEU A O 1
ATOM 829 N N . SER A 1 98 ? 9.422 6.101 -21.139 1.00 62.28 98 SER A N 1
ATOM 830 C CA . SER A 1 98 ? 8.099 6.381 -20.574 1.00 62.28 98 SER A CA 1
ATOM 831 C C . SER A 1 98 ? 6.984 5.831 -21.464 1.00 62.28 98 SER A C 1
ATOM 833 O O . SER A 1 98 ? 6.090 5.144 -20.973 1.00 62.28 98 SER A O 1
ATOM 835 N N . LEU A 1 99 ? 7.073 6.041 -22.783 1.00 65.44 99 LEU A N 1
ATOM 836 C CA . LEU A 1 99 ? 6.141 5.477 -23.763 1.00 65.44 99 LEU A CA 1
ATOM 837 C C . LEU A 1 99 ? 6.157 3.946 -23.770 1.00 65.44 99 LEU A C 1
ATOM 839 O O . LEU A 1 99 ? 5.098 3.327 -23.810 1.00 65.44 99 LEU A O 1
ATOM 843 N N . ASN A 1 100 ? 7.335 3.325 -23.694 1.00 59.38 100 ASN A N 1
ATOM 844 C CA . ASN A 1 100 ? 7.453 1.867 -23.658 1.00 59.38 100 ASN A CA 1
ATOM 845 C C . ASN A 1 100 ? 6.881 1.269 -22.368 1.00 59.38 100 ASN A C 1
ATOM 847 O O . ASN A 1 100 ? 6.228 0.231 -22.421 1.00 59.38 100 ASN A O 1
ATOM 851 N N . ILE A 1 101 ? 7.086 1.929 -21.225 1.00 61.31 101 ILE A N 1
ATOM 852 C CA . ILE A 1 101 ? 6.510 1.532 -19.935 1.00 61.31 101 ILE A CA 1
ATOM 853 C C . ILE A 1 101 ? 4.983 1.672 -19.972 1.00 61.31 101 ILE A C 1
ATOM 855 O O . ILE A 1 101 ? 4.271 0.740 -19.599 1.00 61.3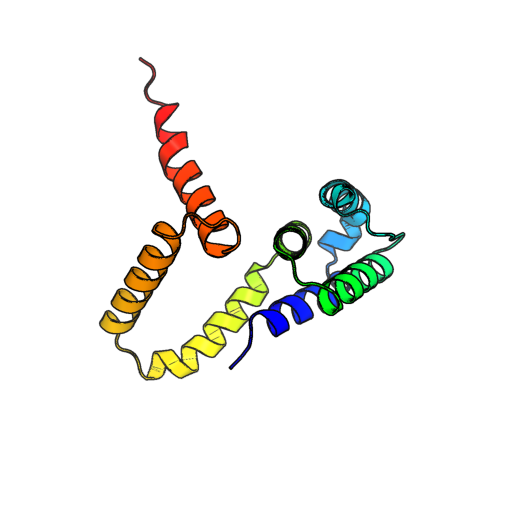1 101 ILE A O 1
ATOM 859 N N . ALA A 1 102 ? 4.472 2.805 -20.460 1.00 58.94 102 ALA A N 1
ATOM 860 C CA . ALA A 1 102 ? 3.038 3.033 -20.613 1.00 58.94 102 ALA A CA 1
ATOM 861 C C . ALA A 1 102 ? 2.403 1.999 -21.553 1.00 58.94 102 ALA A C 1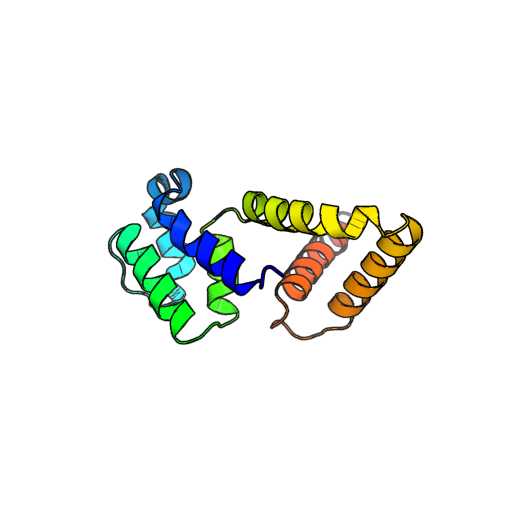
ATOM 863 O O . ALA A 1 102 ? 1.383 1.404 -21.207 1.00 58.94 102 ALA A O 1
ATOM 864 N N . LYS A 1 103 ? 3.042 1.729 -22.699 1.00 64.06 103 LYS A N 1
ATOM 865 C CA . LYS A 1 103 ? 2.611 0.712 -23.661 1.00 64.06 103 LYS A CA 1
ATOM 866 C C . LYS A 1 103 ? 2.585 -0.673 -23.022 1.00 64.06 103 LYS A C 1
ATOM 868 O O . LYS A 1 103 ? 1.539 -1.315 -23.045 1.00 64.06 103 LYS A O 1
ATOM 873 N N . PHE A 1 104 ? 3.678 -1.075 -22.371 1.00 67.44 104 PHE A N 1
ATOM 874 C CA . PHE A 1 104 ? 3.772 -2.345 -21.652 1.00 67.44 104 PHE A CA 1
ATOM 875 C C . PHE A 1 104 ? 2.600 -2.516 -20.684 1.00 67.44 104 PHE A C 1
ATOM 877 O O . PHE A 1 104 ? 1.870 -3.498 -20.784 1.00 67.44 104 PHE A O 1
ATOM 884 N N . TYR A 1 105 ? 2.362 -1.540 -19.803 1.00 62.00 105 TYR A N 1
ATOM 885 C CA . TYR A 1 105 ? 1.290 -1.632 -18.813 1.00 62.00 105 TYR A CA 1
ATOM 886 C C . TYR A 1 105 ? -0.123 -1.483 -19.399 1.00 62.00 105 TYR A C 1
ATOM 888 O O . TYR A 1 105 ? -1.058 -1.999 -18.789 1.00 62.00 105 TYR A O 1
ATOM 896 N N . SER A 1 106 ? -0.298 -0.828 -20.554 1.00 61.28 106 SER A N 1
ATOM 897 C CA . SER A 1 106 ? -1.584 -0.777 -21.273 1.00 61.28 106 SER A CA 1
ATOM 898 C C . SER A 1 106 ? -1.941 -2.091 -21.971 1.00 61.28 106 SER A C 1
ATOM 900 O O . SER A 1 106 ? -3.118 -2.415 -22.092 1.00 61.28 106 SER A O 1
ATOM 902 N N . GLU A 1 107 ? -0.929 -2.847 -22.403 1.00 64.94 107 GLU A N 1
ATOM 903 C CA . GLU A 1 107 ? -1.085 -4.133 -23.089 1.00 64.94 107 GLU A CA 1
ATOM 904 C C . GLU A 1 107 ? -1.198 -5.302 -22.101 1.00 64.94 107 GLU A C 1
ATOM 906 O O . GLU A 1 107 ? -1.698 -6.367 -22.459 1.00 64.94 107 GLU A O 1
ATOM 911 N N . GLN A 1 108 ? -0.768 -5.119 -20.847 1.00 65.12 108 GLN A N 1
ATOM 912 C CA . GLN A 1 108 ? -1.024 -6.103 -19.801 1.00 65.12 108 GLN A CA 1
ATOM 913 C C . GLN A 1 108 ? -2.513 -6.109 -19.435 1.00 65.12 108 GLN A C 1
ATOM 915 O O . GLN A 1 108 ? -3.055 -5.129 -18.920 1.00 65.12 108 GLN A O 1
ATOM 920 N N . ASP A 1 109 ? -3.170 -7.254 -19.624 1.00 57.69 109 ASP A N 1
ATOM 921 C CA . ASP A 1 109 ? -4.521 -7.466 -19.092 1.00 57.69 109 ASP A CA 1
ATOM 922 C C . ASP A 1 109 ? -4.518 -7.964 -17.634 1.00 57.69 109 ASP A C 1
ATOM 924 O O . ASP A 1 109 ? -5.549 -8.097 -16.979 1.00 57.69 109 ASP A O 1
ATOM 928 N N . ASP A 1 110 ? -3.322 -8.185 -17.098 1.00 58.81 110 ASP A N 1
ATOM 929 C CA . ASP A 1 110 ? -3.105 -8.836 -15.822 1.00 58.81 110 ASP A CA 1
ATOM 930 C C . ASP A 1 110 ? -3.171 -7.857 -14.638 1.00 58.81 110 ASP A C 1
ATOM 932 O O . ASP A 1 110 ? -2.343 -6.955 -14.479 1.00 58.81 110 ASP A O 1
ATOM 936 N N . ASN A 1 111 ? -4.154 -8.072 -13.760 1.00 53.31 111 ASN A N 1
ATOM 937 C CA . ASN A 1 111 ? -4.367 -7.300 -12.531 1.00 53.31 111 ASN A CA 1
ATOM 938 C C . ASN A 1 111 ? -3.267 -7.487 -11.465 1.00 53.31 111 ASN A C 1
ATOM 940 O O . ASN A 1 111 ? -3.334 -6.797 -10.434 1.00 53.31 111 ASN A O 1
ATOM 944 N N . ARG A 1 112 ? -2.292 -8.376 -11.727 1.00 53.19 112 ARG A N 1
ATOM 945 C CA . ARG A 1 112 ? -1.056 -8.568 -10.949 1.00 53.19 112 ARG A CA 1
ATOM 946 C C . ARG A 1 112 ? -0.062 -7.429 -11.070 1.00 53.19 112 ARG A C 1
ATOM 948 O O . ARG A 1 112 ? 0.736 -7.182 -10.171 1.00 53.19 112 ARG A O 1
ATOM 955 N N . PHE A 1 113 ? -0.147 -6.649 -12.140 1.00 58.22 113 PHE A N 1
ATOM 956 C CA . PHE A 1 113 ? 0.639 -5.432 -12.242 1.00 58.22 113 PHE A CA 1
ATOM 957 C C . PHE A 1 113 ? -0.136 -4.281 -11.606 1.00 58.22 113 PHE A C 1
ATOM 959 O O . PHE A 1 113 ? -1.030 -3.686 -12.206 1.00 58.22 113 PHE A O 1
ATOM 966 N N . HIS A 1 114 ? 0.216 -3.949 -10.363 1.00 58.66 114 HIS A N 1
ATOM 967 C CA . HIS A 1 114 ? -0.392 -2.845 -9.613 1.00 58.66 114 HIS A CA 1
ATOM 968 C C . HIS A 1 114 ? -0.440 -1.539 -10.400 1.00 58.66 114 HIS A C 1
ATOM 970 O O . HIS A 1 114 ? -1.439 -0.825 -10.339 1.00 58.66 114 HIS A O 1
ATOM 976 N N . LEU A 1 115 ? 0.607 -1.258 -11.179 1.00 61.69 115 LEU A N 1
ATOM 977 C CA . LEU A 1 115 ? 0.661 -0.076 -12.026 1.00 61.69 115 LEU A CA 1
ATOM 978 C C . LEU A 1 115 ? -0.347 -0.150 -13.181 1.00 61.69 115 LEU A C 1
ATOM 980 O O . LEU A 1 115 ? -1.039 0.831 -13.415 1.00 61.69 115 LEU A O 1
ATOM 984 N N . THR A 1 116 ? -0.515 -1.306 -13.834 1.00 53.72 116 THR A N 1
ATOM 985 C CA . THR A 1 116 ? -1.585 -1.532 -14.825 1.00 53.72 116 THR A CA 1
ATOM 986 C C . THR A 1 116 ? -2.959 -1.312 -14.218 1.00 53.72 116 THR A C 1
ATOM 988 O O . THR A 1 116 ? -3.773 -0.605 -14.800 1.00 53.72 116 THR A O 1
ATOM 991 N N . ALA A 1 117 ? -3.228 -1.867 -13.034 1.00 55.66 117 ALA A N 1
ATOM 992 C CA . ALA A 1 117 ? -4.518 -1.690 -12.368 1.00 55.66 117 ALA A CA 1
ATOM 993 C C . ALA A 1 117 ? -4.789 -0.211 -12.019 1.00 55.66 117 ALA A C 1
ATOM 995 O O . ALA A 1 117 ? -5.904 0.279 -12.209 1.00 55.66 117 ALA A O 1
ATOM 996 N N . ILE A 1 118 ? -3.765 0.519 -11.562 1.00 58.12 118 ILE A N 1
ATOM 997 C CA . ILE A 1 118 ? -3.846 1.958 -11.270 1.00 58.12 118 ILE A CA 1
ATOM 998 C C . ILE A 1 118 ? -4.048 2.768 -12.560 1.00 58.12 118 ILE A C 1
ATOM 1000 O O . ILE A 1 118 ? -4.953 3.598 -12.617 1.00 58.12 118 ILE A O 1
ATOM 1004 N N . LEU A 1 119 ? -3.275 2.500 -13.614 1.00 56.06 119 LEU A N 1
ATOM 1005 C CA . LEU A 1 119 ? -3.383 3.179 -14.908 1.00 56.06 119 LEU A CA 1
ATOM 1006 C C . LEU A 1 119 ? -4.737 2.915 -15.577 1.00 56.06 119 LEU A C 1
ATOM 1008 O O . LEU A 1 119 ? -5.360 3.854 -16.066 1.00 56.06 119 LEU A O 1
ATOM 1012 N N . LYS A 1 120 ? -5.249 1.677 -15.525 1.00 54.91 120 LYS A N 1
ATOM 1013 C CA . LYS A 1 120 ? -6.608 1.330 -15.976 1.00 54.91 120 LYS A CA 1
ATOM 1014 C C . LYS A 1 120 ? -7.674 2.092 -15.182 1.00 54.91 120 LYS A C 1
ATOM 1016 O O . LYS A 1 120 ? -8.640 2.565 -15.773 1.00 54.91 120 LYS A O 1
ATOM 1021 N N . SER A 1 121 ? -7.504 2.250 -13.866 1.00 51.06 121 SER A N 1
ATOM 1022 C CA . SER A 1 121 ? -8.425 3.031 -13.025 1.00 51.06 121 SER A CA 1
ATOM 1023 C C . SER A 1 121 ? -8.426 4.520 -13.395 1.00 51.06 121 SER A C 1
ATOM 1025 O O . SER A 1 121 ? -9.495 5.105 -13.565 1.00 51.06 121 SER A O 1
ATOM 1027 N N . ILE A 1 122 ? -7.245 5.116 -13.603 1.00 51.75 122 ILE A N 1
ATOM 1028 C CA . ILE A 1 122 ? -7.097 6.515 -14.039 1.00 51.75 122 ILE A CA 1
ATOM 1029 C C . ILE A 1 122 ? -7.690 6.711 -15.440 1.00 51.75 122 ILE A C 1
ATOM 1031 O O . ILE A 1 122 ? -8.467 7.640 -15.647 1.00 51.75 122 ILE A O 1
ATOM 1035 N N . TYR A 1 123 ? -7.388 5.814 -16.384 1.00 54.69 123 TYR A N 1
ATOM 1036 C CA . TYR A 1 123 ? -7.956 5.832 -17.733 1.00 54.69 123 TYR A CA 1
ATOM 1037 C C . TYR A 1 123 ? -9.484 5.751 -17.688 1.00 54.69 123 TYR A C 1
ATOM 1039 O O . TYR A 1 123 ? -10.174 6.567 -18.294 1.00 54.69 123 TYR A O 1
ATOM 1047 N N . ARG A 1 124 ? -10.038 4.820 -16.903 1.00 55.78 124 ARG A N 1
ATOM 1048 C CA . ARG A 1 124 ? -11.486 4.706 -16.737 1.00 55.78 124 ARG A CA 1
ATOM 1049 C C . ARG A 1 124 ? -12.074 6.007 -16.200 1.00 55.78 124 ARG A C 1
ATOM 1051 O O . ARG A 1 124 ? -13.031 6.493 -16.780 1.00 55.78 124 ARG A O 1
ATOM 1058 N N . GLN A 1 125 ? -11.504 6.616 -15.165 1.00 49.28 125 GLN A N 1
ATOM 1059 C CA . GLN A 1 125 ? -12.011 7.887 -14.629 1.00 49.28 125 GLN A CA 1
ATOM 1060 C C . GLN A 1 125 ? -11.946 9.024 -15.662 1.00 49.28 125 GLN A C 1
ATOM 1062 O O . GLN A 1 125 ? -12.937 9.720 -15.857 1.00 49.28 125 GLN A O 1
ATOM 1067 N N . ALA A 1 126 ? -10.836 9.156 -16.391 1.00 47.91 126 ALA A N 1
ATOM 1068 C CA . ALA A 1 126 ? -10.661 10.198 -17.404 1.00 47.91 126 ALA A CA 1
ATOM 1069 C C . ALA A 1 126 ? -11.625 10.068 -18.602 1.00 47.91 126 ALA A C 1
ATOM 1071 O O . ALA A 1 126 ? -12.027 11.079 -19.175 1.00 47.91 126 ALA A O 1
ATOM 1072 N N . TYR A 1 127 ? -12.013 8.841 -18.972 1.00 49.66 127 TYR A N 1
ATOM 1073 C CA . TYR A 1 127 ? -12.780 8.571 -20.198 1.00 49.66 127 TYR A CA 1
ATOM 1074 C C . TYR A 1 127 ? -14.192 8.006 -19.980 1.00 49.66 127 TYR A C 1
ATOM 1076 O O . TYR A 1 127 ? -14.937 7.859 -20.943 1.00 49.66 127 TYR A O 1
ATOM 1084 N N . THR A 1 128 ? -14.594 7.704 -18.741 1.00 52.09 128 THR A N 1
ATOM 1085 C CA . THR A 1 128 ? -15.992 7.354 -18.403 1.00 52.09 128 THR A CA 1
ATOM 1086 C C . THR A 1 128 ? -16.730 8.468 -17.662 1.00 52.09 128 THR A C 1
ATOM 1088 O O . THR A 1 128 ? -17.956 8.466 -17.661 1.00 52.09 128 THR A O 1
ATOM 1091 N N . MET A 1 129 ? -16.030 9.471 -17.112 1.00 47.44 129 MET A N 1
ATOM 1092 C CA . MET A 1 129 ? -16.675 10.697 -16.612 1.00 47.44 129 MET A CA 1
ATOM 1093 C C . MET A 1 129 ? -17.067 11.666 -17.738 1.00 47.44 129 MET A C 1
ATOM 1095 O O . MET A 1 129 ? -17.918 12.521 -17.535 1.00 47.44 129 MET A O 1
ATOM 1099 N N . THR A 1 130 ? -16.523 11.508 -18.947 1.00 47.16 130 THR A N 1
ATOM 1100 C CA . THR A 1 130 ? -16.910 12.293 -20.133 1.00 47.16 130 THR A CA 1
ATOM 1101 C C . THR A 1 130 ? -18.182 11.786 -20.819 1.00 47.16 130 THR A C 1
ATOM 1103 O O . THR A 1 130 ? -18.755 12.501 -21.634 1.00 47.16 130 THR A O 1
ATOM 1106 N N . SER A 1 131 ? -18.669 10.586 -20.480 1.00 46.16 131 SER A N 1
ATOM 1107 C CA . SER A 1 131 ? -19.905 10.021 -21.050 1.00 46.16 131 SER A CA 1
ATOM 1108 C C . SER A 1 131 ? -21.177 10.418 -20.288 1.00 46.16 131 SER A C 1
ATOM 1110 O O . SER A 1 131 ? -22.270 10.112 -20.751 1.00 46.16 131 SER A O 1
ATOM 1112 N N . ALA A 1 132 ? -21.051 11.059 -19.120 1.00 43.59 132 ALA A N 1
ATOM 1113 C CA . ALA A 1 132 ? -22.190 11.449 -18.283 1.00 43.59 132 ALA A CA 1
ATOM 1114 C C . ALA A 1 132 ? -22.658 12.903 -18.504 1.00 43.59 132 ALA A C 1
ATOM 1116 O O . ALA A 1 132 ? -23.771 13.227 -18.106 1.00 43.59 132 ALA A O 1
ATOM 1117 N N . ASP A 1 133 ? -21.861 13.741 -19.180 1.00 44.44 133 ASP A N 1
ATOM 1118 C CA . ASP A 1 133 ? -22.155 15.171 -19.401 1.00 44.44 133 ASP A CA 1
ATOM 1119 C C . ASP A 1 133 ? -22.581 15.522 -20.840 1.00 44.44 133 ASP A C 1
ATOM 1121 O O . ASP A 1 133 ? -22.704 16.695 -21.187 1.00 44.44 133 ASP A O 1
ATOM 1125 N N . GLN A 1 134 ? -22.858 14.530 -21.692 1.00 38.12 134 GLN A N 1
ATOM 1126 C CA . GLN A 1 134 ? -23.514 14.758 -22.990 1.00 38.12 134 GLN A CA 1
ATOM 1127 C C . GLN A 1 134 ? -24.834 13.995 -23.069 1.00 38.12 134 GLN A C 1
ATOM 1129 O O . GLN A 1 134 ? -25.027 13.105 -23.892 1.00 38.12 134 GLN A O 1
ATOM 1134 N N . GLY A 1 135 ? -25.737 14.342 -22.154 1.00 42.09 135 GLY A N 1
ATOM 1135 C CA . GLY A 1 135 ? -27.159 14.064 -22.276 1.00 42.09 135 GLY A CA 1
ATOM 1136 C C . GLY A 1 135 ? -27.914 15.358 -22.547 1.00 42.09 135 GLY A C 1
ATOM 1137 O O . GLY A 1 135 ? -28.285 16.023 -21.589 1.00 42.09 135 GLY A O 1
ATOM 1138 N N . PHE A 1 136 ? -28.100 15.689 -23.827 1.00 39.62 136 PHE A N 1
ATOM 1139 C CA . PHE A 1 136 ? -29.299 16.297 -24.424 1.00 39.62 136 PHE A CA 1
ATOM 1140 C C . PHE A 1 136 ? -29.266 16.069 -25.937 1.00 39.62 136 PHE A C 1
ATOM 1142 O O . PHE A 1 136 ? -28.219 16.371 -26.552 1.00 39.62 136 PHE A O 1
#

Secondary structure (DSSP, 8-state):
---HHHHHHHHHHGGGG-HHHHHTHHHHHHHHGGG----SSHHHHHHHHHHHHHH---HHHHHHHHHHS--HHHHHHHHHHHHHHHTTS-HHHHHHHHHHHHHHHHH---TT-HHHHHHHHHHHHHHHSTTSS---

Radius of gyration: 18.16 Å; chains: 1; bounding box: 52×32×44 Å

Sequence (136 aa):
MIFLNQIYSDIIEEISEDKDLEQNFNVACNRIDFLGLNYSNINELKNAFREKFNHHLDDKLIKTLFLIRKVKPYWEKIHTIESKTKDHLSEKEIERLSLNIAKFYSEQDDNRFHLTAILKSIYRQAYTMTSADQGF